Protein AF-A0A8J5RI12-F1 (afdb_monomer)

Secondary structure (DSSP, 8-state):
-PPP-PPTT------HHHIIIIIIHHHHTT---GGGGGTEEE--TTSS-HHHHHHHTGGG-BTTB-EEE-PPPEESS--STT-EE--B-TTS-EEEE-S--EE-TTS-TT-EE--EEEE-TTTT--PPP---

Foldseek 3Di:
DDDPDDPPPDFPDDDLQCCVPVPVVCVVVVHDCPPVCLQEEEDAPQADDPVVVCVVVVNNDIVNDHHYDHDFAWDPDDDDDPTDTAAHHPHFWGWDFPDDWDADPPPDPPHTDTDTDTDGRPVPDDDPDDDD

Radius of gyration: 17.72 Å; Cα contacts (8 Å, |Δi|>4): 146; chains: 1; bounding box: 33×51×50 Å

Sequence (132 aa):
MEPPEVLPGYRFMPTPEELVHCYLNRWITGQPLGELEKVFRHADVYASKPDKLTEEHRRFGHAGTWYFFSVAKWKGTCKGAAGRFNRRVKDGGTWNNSQRRRPIDGCGDGCSRLGFEYRDANNGKTVPGDHP

Organism: Zizania palu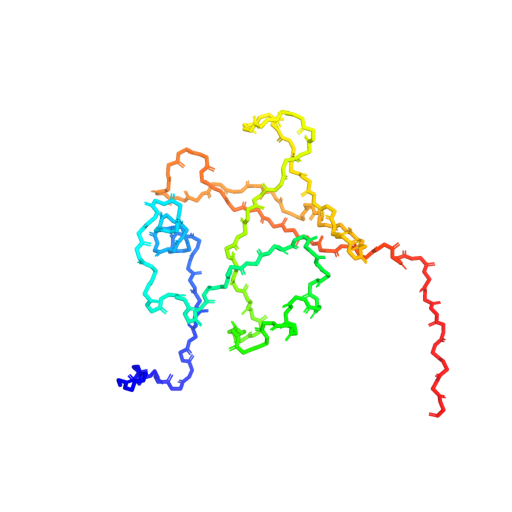stris (NCBI:txid103762)

Mean predicted aligned error: 8.15 Å

InterPro domains:
  IPR003441 NAC domain [PF02365] (8-111)
  IPR003441 NAC domain [PS51005] (6-132)

Structure (mmCIF, N/CA/C/O backbone):
data_AF-A0A8J5RI12-F1
#
_entry.id   AF-A0A8J5RI12-F1
#
loop_
_atom_site.group_PDB
_atom_site.id
_atom_site.type_symbol
_atom_site.label_atom_id
_atom_site.label_alt_id
_atom_site.label_comp_id
_atom_site.label_asym_id
_atom_site.label_entity_id
_atom_site.label_seq_id
_atom_site.pdbx_PDB_ins_code
_atom_site.Cartn_x
_atom_site.Cartn_y
_atom_site.Cartn_z
_atom_site.occupancy
_atom_site.B_iso_or_equiv
_atom_site.auth_seq_id
_atom_site.auth_comp_id
_atom_site.auth_asym_id
_atom_site.auth_atom_id
_atom_site.pdbx_PDB_model_num
ATOM 1 N N . MET A 1 1 ? -0.736 -10.056 27.450 1.00 40.75 1 MET A N 1
ATOM 2 C CA . MET A 1 1 ? -2.061 -9.736 26.889 1.00 40.75 1 MET A CA 1
ATOM 3 C C . MET A 1 1 ? -2.291 -10.751 25.785 1.00 40.75 1 MET A C 1
ATOM 5 O O . MET A 1 1 ? -1.523 -10.746 24.828 1.00 40.75 1 MET A O 1
ATOM 9 N N . GLU A 1 2 ? -3.193 -11.709 25.996 1.00 38.31 2 GLU A N 1
ATOM 10 C CA . GLU A 1 2 ? -3.539 -12.690 24.960 1.00 38.31 2 GLU A CA 1
ATOM 11 C C . GLU A 1 2 ? -4.170 -11.975 23.756 1.00 38.31 2 GLU A C 1
ATOM 13 O O . GLU A 1 2 ? -4.816 -10.938 23.941 1.00 38.31 2 GLU A O 1
ATOM 18 N N . PRO A 1 3 ? -3.953 -12.463 22.520 1.00 55.25 3 PRO A N 1
ATOM 19 C CA . PRO A 1 3 ? -4.678 -11.942 21.372 1.00 55.25 3 PRO A CA 1
ATOM 20 C C . PRO A 1 3 ? -6.183 -12.130 21.614 1.00 55.25 3 PRO A C 1
ATOM 22 O O . PRO A 1 3 ? -6.562 -13.153 22.182 1.00 55.25 3 PRO A O 1
ATOM 25 N N . PRO A 1 4 ? -7.044 -11.186 21.193 1.00 59.31 4 PRO A N 1
ATOM 26 C CA . PRO A 1 4 ? -8.486 -11.372 21.299 1.00 59.31 4 PRO A CA 1
ATOM 27 C C . PRO A 1 4 ? -8.881 -12.702 20.646 1.00 59.31 4 PRO A C 1
ATOM 29 O O . PRO A 1 4 ? -8.453 -12.987 19.525 1.00 59.31 4 PRO A O 1
ATOM 32 N N . GLU A 1 5 ? -9.656 -13.520 21.360 1.00 59.94 5 GLU A N 1
ATOM 33 C CA . GLU A 1 5 ? -10.139 -14.809 20.867 1.00 59.94 5 GLU A CA 1
ATOM 34 C C . GLU A 1 5 ? -11.047 -14.583 19.654 1.00 59.94 5 GLU A C 1
ATOM 36 O O . GLU A 1 5 ? -12.216 -14.215 19.770 1.00 59.94 5 GLU A O 1
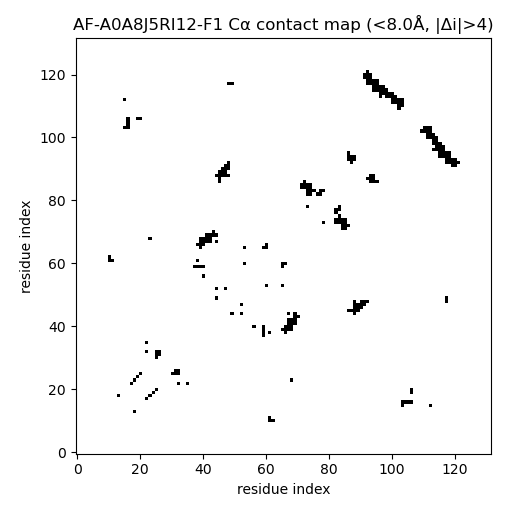ATOM 41 N N . VAL A 1 6 ? -10.492 -14.759 18.457 1.00 72.12 6 VAL A N 1
ATOM 42 C CA . VAL A 1 6 ? -11.254 -14.698 17.210 1.00 72.12 6 VAL A CA 1
ATOM 43 C C . VAL A 1 6 ? -11.791 -16.091 16.911 1.00 72.12 6 VAL A C 1
ATOM 45 O O . VAL A 1 6 ? -11.025 -17.055 16.855 1.00 72.12 6 VAL A O 1
ATOM 48 N N . LEU A 1 7 ? -13.104 -16.206 16.701 1.00 81.25 7 LEU A N 1
ATOM 49 C CA . LEU A 1 7 ? -13.727 -17.486 16.371 1.00 81.25 7 LEU A CA 1
ATOM 50 C C . LEU A 1 7 ? -13.154 -18.058 15.058 1.00 81.25 7 LEU A C 1
ATOM 52 O O . LEU A 1 7 ? -12.881 -17.295 14.120 1.00 81.25 7 LEU A O 1
ATOM 56 N N . PRO A 1 8 ? -13.021 -19.394 14.940 1.00 80.81 8 PRO A N 1
ATOM 57 C CA . PRO A 1 8 ? -12.622 -20.032 13.692 1.00 80.81 8 PRO A CA 1
ATOM 58 C C . PRO A 1 8 ? -13.463 -19.542 12.504 1.00 80.81 8 PRO A C 1
ATOM 60 O O . PRO A 1 8 ? -14.690 -19.551 12.548 1.00 80.81 8 PRO A O 1
ATOM 63 N N . GLY A 1 9 ? -1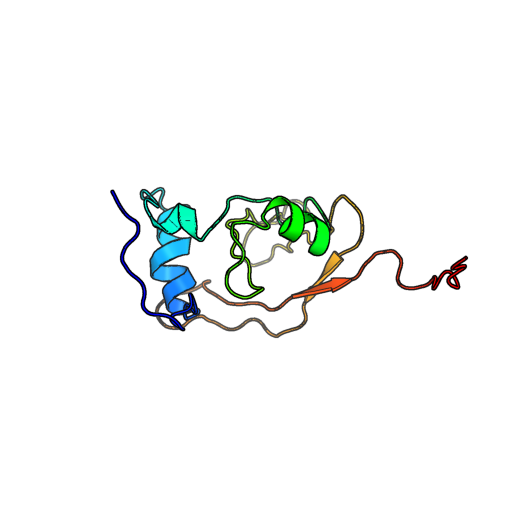2.796 -19.108 11.432 1.00 80.25 9 GLY A N 1
ATOM 64 C CA . GLY A 1 9 ? -13.443 -18.619 10.209 1.00 80.25 9 GLY A CA 1
ATOM 65 C C . GLY A 1 9 ? -13.551 -17.097 10.086 1.00 80.25 9 GLY A C 1
ATOM 66 O O . GLY A 1 9 ? -13.740 -16.613 8.968 1.00 80.25 9 GLY A O 1
ATOM 67 N N . TYR A 1 10 ? -13.348 -16.334 11.166 1.00 80.19 10 TYR A N 1
ATOM 68 C CA . TYR A 1 10 ? -13.201 -14.880 11.064 1.00 80.19 10 TYR A CA 1
ATOM 69 C C . TYR A 1 10 ? -11.939 -14.524 10.276 1.00 80.19 10 TYR A C 1
ATOM 71 O O . TYR A 1 10 ? -10.861 -15.082 10.495 1.00 80.19 10 TYR A O 1
ATOM 79 N N . ARG A 1 11 ? -12.073 -13.588 9.334 1.00 83.56 11 ARG A N 1
ATOM 80 C CA . ARG A 1 11 ? -10.974 -13.127 8.481 1.00 83.56 11 ARG A CA 1
ATOM 81 C C . ARG A 1 11 ? -10.941 -11.615 8.428 1.00 83.56 11 ARG A C 1
ATOM 83 O O . ARG A 1 11 ? -11.975 -10.954 8.442 1.00 83.56 11 ARG A O 1
ATOM 90 N N . PHE A 1 12 ? -9.733 -11.087 8.297 1.00 87.12 12 PHE A N 1
ATOM 91 C CA . PHE A 1 12 ? -9.534 -9.680 8.014 1.00 87.12 12 PHE A CA 1
ATOM 92 C C . PHE A 1 12 ? -9.925 -9.382 6.558 1.00 87.12 12 PHE A C 1
ATOM 94 O O . PHE A 1 12 ? -9.187 -9.714 5.628 1.00 87.12 12 PHE A O 1
ATOM 101 N N . MET A 1 13 ? -11.111 -8.803 6.369 1.00 89.81 13 MET A N 1
ATOM 102 C CA . MET A 1 13 ? -11.682 -8.447 5.065 1.00 89.81 13 MET A CA 1
ATOM 103 C C . MET A 1 13 ? -12.228 -7.012 5.095 1.00 89.81 13 MET A C 1
ATOM 105 O O . MET A 1 13 ? -13.442 -6.822 5.053 1.00 89.81 13 MET A O 1
ATOM 109 N N . PRO A 1 14 ? -11.351 -6.001 5.214 1.00 91.69 14 PRO A N 1
ATOM 110 C CA . PRO A 1 14 ? -11.778 -4.615 5.308 1.00 91.69 14 PRO A CA 1
ATOM 111 C C . PRO A 1 14 ? -12.388 -4.132 3.988 1.00 91.69 14 PRO A C 1
ATOM 113 O O . PRO A 1 14 ? -11.931 -4.466 2.888 1.00 91.69 14 PRO A O 1
ATOM 116 N N . THR A 1 15 ? -13.387 -3.275 4.107 1.00 93.19 15 THR A N 1
ATOM 117 C CA . THR A 1 15 ? -13.917 -2.460 3.014 1.00 93.19 15 THR A CA 1
ATOM 118 C C . THR A 1 15 ? -12.900 -1.387 2.588 1.00 93.19 15 THR A C 1
ATOM 120 O O . THR A 1 15 ? -12.009 -1.025 3.366 1.00 93.19 15 THR A O 1
ATOM 123 N N . PRO A 1 16 ? -12.979 -0.855 1.352 1.00 93.44 16 PRO A N 1
ATOM 124 C CA . PRO A 1 16 ? -12.149 0.278 0.933 1.00 93.44 16 PRO A CA 1
ATOM 125 C C . PRO A 1 16 ? -12.227 1.479 1.884 1.00 93.44 16 PRO A C 1
ATOM 127 O O . PRO A 1 16 ? -11.218 2.137 2.126 1.00 93.44 16 PRO A O 1
ATOM 130 N N . GLU A 1 17 ? -13.405 1.739 2.438 1.00 93.50 17 GLU A N 1
ATOM 131 C CA . GLU A 1 17 ? -13.678 2.828 3.367 1.00 93.50 17 GLU A CA 1
ATOM 132 C C . GLU A 1 17 ? -12.971 2.575 4.704 1.00 93.50 17 GLU A C 1
ATOM 134 O O . GLU A 1 17 ? -12.265 3.452 5.203 1.00 93.50 17 GLU A O 1
ATOM 139 N N . GLU A 1 18 ? -13.065 1.357 5.250 1.00 92.31 18 GLU A N 1
ATOM 140 C CA . GLU A 1 18 ? -12.326 0.970 6.457 1.00 92.31 18 GLU A CA 1
ATOM 141 C C . GLU A 1 18 ? -10.817 1.084 6.242 1.00 92.31 18 GLU A C 1
ATOM 143 O O . GLU A 1 18 ? -10.140 1.681 7.078 1.00 92.31 18 GLU A O 1
ATOM 148 N N . LEU A 1 19 ? -10.291 0.592 5.109 1.00 92.81 19 LEU A N 1
ATOM 149 C CA . LEU A 1 19 ? -8.872 0.717 4.742 1.00 92.81 19 LEU A CA 1
ATOM 150 C C . LEU A 1 19 ? -8.383 2.168 4.816 1.00 92.81 19 LEU A C 1
ATOM 152 O O . LEU A 1 19 ? -7.257 2.422 5.247 1.00 92.81 19 LEU A O 1
ATOM 156 N N . VAL A 1 20 ? -9.216 3.128 4.421 1.00 92.31 20 VAL A N 1
ATOM 157 C CA . VAL A 1 20 ? -8.843 4.539 4.473 1.00 92.31 20 VAL A CA 1
ATOM 158 C C . VAL A 1 20 ? -9.038 5.114 5.870 1.00 92.31 20 VAL A C 1
ATOM 160 O O . VAL A 1 20 ? -8.080 5.598 6.473 1.00 92.31 20 VAL A O 1
ATOM 163 N N . HIS A 1 21 ? -10.256 5.060 6.401 1.00 88.56 21 HIS A N 1
ATOM 164 C CA . HIS A 1 21 ? -10.623 5.755 7.632 1.00 88.56 21 HIS A CA 1
ATOM 165 C C . HIS A 1 21 ? -9.950 5.166 8.871 1.00 88.56 21 HIS A C 1
ATOM 167 O O . HIS A 1 21 ? -9.478 5.909 9.733 1.00 88.56 21 HIS A O 1
ATOM 173 N N . CYS A 1 22 ? -9.879 3.838 8.958 1.00 87.81 22 CYS A N 1
ATOM 174 C CA . CYS A 1 22 ? -9.361 3.152 10.135 1.00 87.81 22 CYS A CA 1
ATOM 175 C C . CYS A 1 22 ? -7.843 2.953 10.080 1.00 87.81 22 CYS A C 1
ATOM 177 O O . CYS A 1 22 ? -7.226 2.868 11.140 1.00 87.81 22 CYS A O 1
ATOM 179 N N . TYR A 1 23 ? -7.238 2.910 8.886 1.00 91.06 23 TYR A N 1
ATOM 180 C CA . TYR A 1 23 ? -5.822 2.554 8.723 1.00 91.06 23 TYR A CA 1
ATOM 181 C C . TYR A 1 23 ? -5.005 3.668 8.063 1.00 91.06 23 TYR A C 1
ATOM 183 O O . TYR A 1 23 ? -4.139 4.257 8.712 1.00 91.06 23 TYR A O 1
ATOM 191 N N . LEU A 1 24 ? -5.270 3.990 6.793 1.00 91.81 24 LEU A N 1
ATOM 192 C CA . LEU A 1 24 ? -4.447 4.940 6.036 1.00 91.81 24 LEU A CA 1
ATOM 193 C C . LEU A 1 24 ? -4.446 6.342 6.652 1.00 91.81 24 LEU A C 1
ATOM 195 O O . LEU A 1 24 ? -3.377 6.926 6.814 1.00 91.81 24 LEU A O 1
ATOM 199 N N . ASN A 1 25 ? -5.613 6.861 7.038 1.00 91.00 25 ASN A N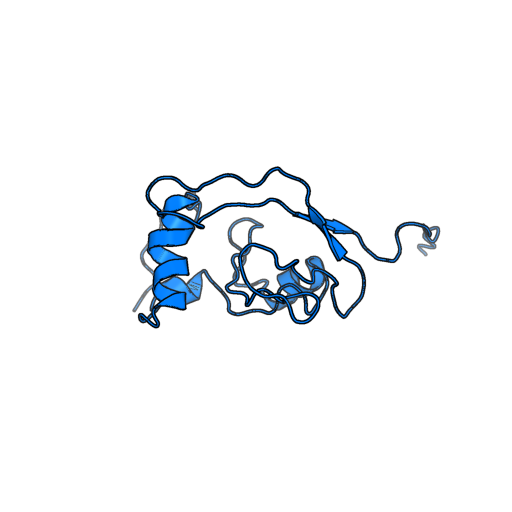 1
ATOM 200 C CA . ASN A 1 25 ? -5.741 8.187 7.638 1.00 91.00 25 ASN A CA 1
ATOM 201 C C . ASN A 1 25 ? -4.958 8.289 8.944 1.00 91.00 25 ASN A C 1
ATOM 203 O O . ASN A 1 25 ? -4.264 9.280 9.161 1.00 91.00 25 ASN A O 1
ATOM 207 N N . ARG A 1 26 ? -5.004 7.252 9.787 1.00 90.25 26 ARG A N 1
ATOM 208 C CA . ARG A 1 26 ? -4.218 7.210 11.026 1.00 90.25 26 ARG A CA 1
ATOM 209 C C . ARG A 1 26 ? -2.723 7.288 10.736 1.00 90.25 26 ARG A C 1
ATOM 211 O O . ARG A 1 26 ? -2.033 8.103 11.337 1.00 90.25 26 ARG A O 1
ATOM 218 N N . TRP A 1 27 ? -2.248 6.515 9.757 1.00 91.19 27 TRP A N 1
ATOM 219 C CA . TRP A 1 27 ? -0.843 6.543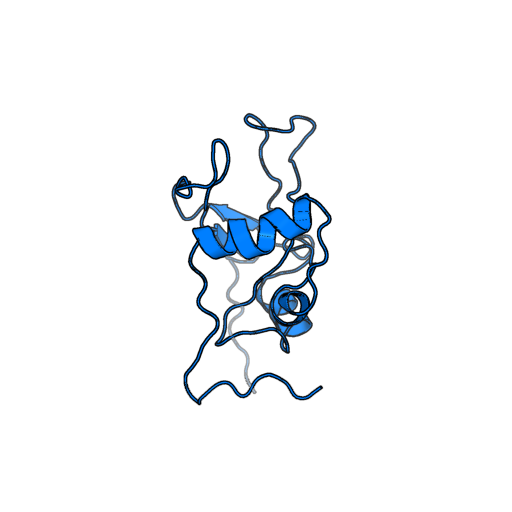 9.355 1.00 91.19 27 TRP A CA 1
ATOM 220 C C . TRP A 1 27 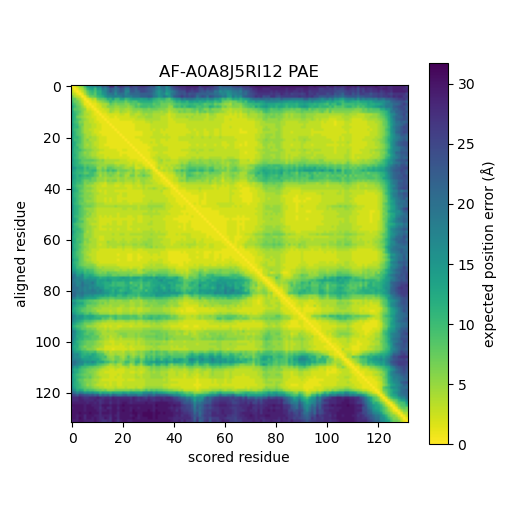? -0.401 7.924 8.845 1.00 91.19 27 TRP A C 1
ATOM 222 O O . TRP A 1 27 ? 0.577 8.474 9.348 1.00 91.19 27 TRP A O 1
ATOM 232 N N . ILE A 1 28 ? -1.123 8.523 7.891 1.00 91.12 28 ILE A N 1
ATOM 233 C CA . ILE A 1 28 ? -0.708 9.802 7.278 1.00 91.12 28 ILE A CA 1
ATOM 234 C C . ILE A 1 28 ? -0.848 11.004 8.221 1.00 91.12 28 ILE A C 1
ATOM 236 O O . ILE A 1 28 ? -0.172 12.011 8.026 1.00 91.12 28 ILE A O 1
ATOM 240 N N . THR A 1 29 ? -1.709 10.907 9.236 1.00 91.50 29 THR A N 1
ATOM 241 C CA . THR A 1 29 ? -1.874 11.934 10.281 1.00 91.50 29 THR A CA 1
ATOM 242 C C . THR A 1 29 ? -0.953 11.720 11.486 1.00 91.50 29 THR A C 1
ATOM 244 O O . THR A 1 29 ? -0.974 12.526 12.413 1.00 91.50 29 THR A O 1
ATOM 247 N N . GLY A 1 30 ? -0.135 10.660 11.489 1.00 88.88 30 GLY A N 1
ATOM 248 C CA . GLY A 1 30 ? 0.788 10.353 12.583 1.00 88.88 30 GLY A CA 1
ATOM 249 C C . GLY A 1 30 ? 0.107 9.842 13.855 1.00 88.88 30 GLY A C 1
ATOM 250 O O . GLY A 1 30 ? 0.709 9.878 14.927 1.00 88.88 30 GLY A O 1
ATOM 251 N N . GLN A 1 31 ? -1.138 9.371 13.766 1.00 88.12 31 GLN A N 1
ATOM 252 C CA . GLN A 1 31 ? -1.801 8.732 14.897 1.00 88.12 31 GLN A CA 1
ATOM 253 C C . GLN A 1 31 ? -1.170 7.361 15.194 1.00 88.12 31 GLN A C 1
ATOM 255 O O . GLN A 1 31 ? -0.808 6.637 14.261 1.00 88.12 31 GLN A O 1
ATOM 260 N N . PRO A 1 32 ? -1.074 6.956 16.475 1.00 83.12 32 PRO A N 1
ATOM 261 C CA . PRO A 1 32 ? -0.582 5.632 16.839 1.00 83.12 32 PRO A CA 1
ATOM 262 C C . PRO A 1 32 ? -1.411 4.521 16.184 1.00 83.12 32 PRO A C 1
ATOM 264 O O . PRO A 1 32 ? -2.637 4.483 16.313 1.00 83.12 32 PRO A O 1
ATOM 267 N N . LEU A 1 33 ? -0.734 3.598 15.500 1.00 80.62 33 LEU A N 1
ATOM 268 C CA . LEU A 1 33 ? -1.380 2.464 14.836 1.00 80.62 33 LEU A CA 1
ATOM 269 C C . LEU A 1 33 ? -1.733 1.341 15.824 1.00 80.62 33 LEU A C 1
ATOM 271 O O . LEU A 1 33 ? -2.722 0.644 15.616 1.00 80.62 33 LEU A O 1
ATOM 275 N N . GLY A 1 34 ? -0.992 1.195 16.927 1.00 81.69 34 GLY A N 1
ATOM 276 C CA . GLY A 1 34 ? -1.284 0.219 17.982 1.00 81.69 34 GLY A CA 1
ATOM 277 C C . GLY A 1 34 ? -1.438 -1.203 17.434 1.00 81.69 34 GLY A C 1
ATOM 278 O O . GLY A 1 34 ? -0.605 -1.688 16.674 1.00 81.69 34 GLY A O 1
ATOM 279 N N . GLU A 1 35 ? -2.547 -1.859 17.769 1.00 77.25 35 GLU A N 1
ATOM 280 C CA . GLU A 1 35 ? -2.879 -3.216 17.311 1.00 77.25 35 GLU A CA 1
ATOM 281 C C . GLU A 1 35 ? -2.942 -3.368 15.775 1.00 77.25 35 GLU A C 1
ATOM 283 O O . GLU A 1 35 ? -2.814 -4.480 15.262 1.00 77.25 35 GLU A O 1
ATOM 288 N N . LEU A 1 36 ? -3.086 -2.271 15.019 1.00 75.62 36 LEU A N 1
ATOM 289 C CA . LEU A 1 36 ? -3.158 -2.295 13.553 1.00 75.62 36 LEU A CA 1
ATOM 290 C C . LEU A 1 36 ? -1.818 -2.693 12.901 1.00 75.62 36 LEU A C 1
ATOM 292 O O . LEU A 1 36 ? -1.812 -3.190 11.773 1.00 75.62 36 LEU A O 1
ATOM 296 N N . GLU A 1 37 ? -0.693 -2.556 13.613 1.00 79.94 37 GLU A N 1
ATOM 297 C CA . GLU A 1 37 ? 0.635 -3.008 13.155 1.00 79.94 37 GLU A CA 1
ATOM 298 C C . GLU A 1 37 ? 0.745 -4.538 13.042 1.00 79.94 37 GLU A C 1
ATOM 300 O O . GLU A 1 37 ? 1.658 -5.059 12.394 1.00 79.94 37 GLU A O 1
ATOM 305 N N . LYS A 1 38 ? -0.204 -5.278 13.636 1.00 80.88 38 LYS A N 1
ATOM 306 C CA . LYS A 1 38 ? -0.315 -6.734 13.469 1.00 80.88 38 LYS A CA 1
ATOM 307 C C . LYS A 1 38 ? -0.797 -7.126 12.071 1.00 80.8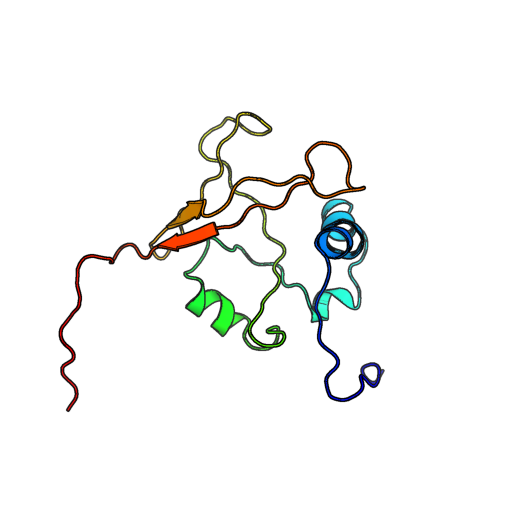8 38 LYS A C 1
ATOM 309 O O . LYS A 1 38 ? -0.602 -8.269 11.673 1.00 80.88 38 LYS A O 1
ATOM 314 N N . VAL A 1 39 ? -1.413 -6.189 11.347 1.00 84.69 39 VAL A N 1
ATOM 315 C CA . VAL A 1 39 ? -2.062 -6.427 10.052 1.00 84.69 39 VAL A CA 1
ATOM 316 C C . VAL A 1 39 ? -1.360 -5.679 8.920 1.00 84.69 39 VAL A C 1
ATOM 318 O O . VAL A 1 39 ? -1.146 -6.235 7.845 1.00 84.69 39 VAL A O 1
ATOM 321 N N . PHE A 1 40 ? -0.970 -4.423 9.154 1.00 90.88 40 PHE A N 1
ATOM 322 C CA . PHE A 1 40 ? -0.310 -3.589 8.150 1.00 90.88 40 PHE A CA 1
ATOM 323 C C . PHE A 1 40 ? 1.189 -3.508 8.393 1.00 90.88 40 PHE A C 1
ATOM 325 O O . PHE A 1 40 ? 1.643 -3.228 9.501 1.00 90.88 40 PHE A O 1
ATOM 332 N N . ARG A 1 41 ? 1.971 -3.683 7.324 1.00 90.81 41 ARG A N 1
ATOM 333 C CA . ARG A 1 41 ? 3.432 -3.546 7.365 1.00 90.81 41 ARG A CA 1
ATOM 334 C C . ARG A 1 41 ? 3.907 -2.334 6.584 1.00 90.81 41 ARG A C 1
ATOM 336 O O . ARG A 1 41 ? 3.403 -2.037 5.506 1.00 90.81 41 ARG A O 1
ATOM 343 N N . HIS A 1 42 ? 4.910 -1.644 7.113 1.00 92.75 42 HIS A N 1
ATOM 344 C CA . HIS A 1 42 ? 5.605 -0.596 6.370 1.00 92.75 42 HIS A CA 1
ATOM 345 C C . HIS A 1 42 ? 6.568 -1.260 5.392 1.00 92.75 42 HIS A C 1
ATOM 347 O O . HIS A 1 42 ? 7.494 -1.946 5.819 1.00 92.75 42 HIS A O 1
ATOM 353 N N . ALA A 1 43 ? 6.348 -1.070 4.093 1.00 94.44 43 ALA A N 1
ATOM 354 C CA . ALA A 1 43 ? 7.211 -1.639 3.066 1.00 94.44 43 ALA A CA 1
ATOM 355 C C . ALA A 1 43 ? 7.211 -0.787 1.793 1.00 94.44 43 ALA A C 1
ATOM 357 O O . ALA A 1 43 ? 6.208 -0.187 1.406 1.00 94.44 43 ALA A O 1
ATOM 358 N N . ASP A 1 44 ? 8.343 -0.759 1.094 1.00 94.38 44 ASP A N 1
ATOM 359 C CA . ASP A 1 44 ? 8.436 -0.211 -0.260 1.00 94.38 44 ASP A CA 1
ATOM 360 C C . ASP A 1 44 ? 7.954 -1.272 -1.256 1.00 94.38 44 ASP A C 1
ATOM 362 O O . ASP A 1 44 ? 8.711 -2.161 -1.641 1.00 94.38 44 ASP A O 1
ATOM 366 N N . VAL A 1 45 ? 6.700 -1.169 -1.707 1.00 94.62 45 VAL A N 1
ATOM 367 C CA . VAL A 1 45 ? 6.089 -2.136 -2.645 1.00 94.62 45 VAL A CA 1
ATOM 368 C C . VAL A 1 45 ? 6.723 -2.111 -4.045 1.00 94.62 45 VAL A C 1
ATOM 370 O O . VAL A 1 45 ? 6.361 -2.896 -4.921 1.00 94.62 45 VAL A O 1
ATOM 373 N N . TYR A 1 46 ? 7.676 -1.201 -4.272 1.00 93.50 46 TYR A N 1
ATOM 374 C CA . TYR A 1 46 ? 8.481 -1.108 -5.487 1.00 93.50 46 TYR A CA 1
ATOM 375 C C . TYR A 1 46 ? 9.924 -1.604 -5.281 1.00 93.50 46 TYR A C 1
ATOM 377 O O . TYR A 1 46 ? 10.739 -1.506 -6.200 1.00 93.50 46 TYR A O 1
ATOM 385 N N . ALA A 1 47 ? 10.288 -2.081 -4.087 1.00 93.25 47 ALA A N 1
ATOM 386 C CA . ALA A 1 47 ? 11.645 -2.546 -3.806 1.00 93.25 47 ALA A CA 1
ATOM 387 C C . ALA A 1 47 ? 11.934 -3.918 -4.425 1.00 93.25 47 ALA A C 1
ATOM 389 O O . ALA A 1 47 ? 13.021 -4.113 -4.955 1.00 93.25 47 ALA A O 1
ATOM 390 N N . SER A 1 48 ? 10.969 -4.833 -4.402 1.00 94.19 48 SER A N 1
ATOM 391 C CA . SER A 1 48 ? 11.120 -6.209 -4.881 1.00 94.19 48 SER A CA 1
ATOM 392 C C . SER A 1 48 ? 9.850 -6.694 -5.582 1.00 94.19 48 SER A C 1
ATOM 394 O O . SER A 1 48 ? 8.807 -6.034 -5.548 1.00 94.19 48 SER A O 1
ATOM 396 N N . LYS A 1 49 ? 9.949 -7.828 -6.284 1.00 94.62 49 LYS A N 1
ATOM 397 C CA . LYS A 1 49 ? 8.793 -8.467 -6.928 1.00 94.62 49 LYS A CA 1
ATOM 398 C C . LYS A 1 49 ? 7.769 -8.949 -5.881 1.00 94.62 49 LYS A C 1
ATOM 400 O O . LYS A 1 49 ? 8.184 -9.263 -4.762 1.00 94.62 49 LYS A O 1
ATOM 405 N N . PRO A 1 50 ? 6.473 -9.069 -6.236 1.00 94.81 50 PRO A N 1
ATOM 406 C CA . PRO A 1 50 ? 5.407 -9.399 -5.286 1.00 94.81 50 PRO A CA 1
ATOM 407 C C . PRO A 1 50 ? 5.703 -10.653 -4.460 1.00 94.81 50 PRO A C 1
ATOM 409 O O . PRO A 1 50 ? 5.666 -10.570 -3.241 1.00 94.81 50 PRO A O 1
ATOM 412 N N . ASP A 1 51 ? 6.110 -11.756 -5.100 1.00 94.44 51 ASP A N 1
ATOM 413 C CA . ASP A 1 51 ? 6.368 -13.030 -4.409 1.00 94.44 51 ASP A CA 1
ATOM 414 C C . ASP A 1 51 ? 7.461 -12.909 -3.340 1.00 94.44 51 ASP A C 1
ATOM 416 O O . ASP A 1 51 ? 7.344 -13.445 -2.241 1.00 94.44 51 ASP A O 1
ATOM 420 N N . LYS A 1 52 ? 8.532 -12.168 -3.656 1.00 95.69 52 LYS A N 1
ATOM 421 C CA . LYS A 1 52 ? 9.649 -11.942 -2.731 1.00 95.69 52 LYS A CA 1
ATOM 422 C C . LYS A 1 52 ? 9.203 -11.062 -1.564 1.00 95.69 52 LYS A C 1
ATOM 424 O O . LYS A 1 52 ? 9.542 -11.357 -0.424 1.00 95.69 52 LYS A O 1
ATOM 429 N N . LEU A 1 53 ? 8.420 -10.018 -1.845 1.00 95.50 53 LEU A N 1
ATOM 430 C CA . LEU A 1 53 ? 7.864 -9.132 -0.824 1.00 95.50 53 LEU A CA 1
ATOM 431 C C . LEU A 1 53 ? 6.918 -9.881 0.128 1.00 95.50 53 LEU A C 1
ATOM 433 O O . LEU A 1 53 ? 6.990 -9.685 1.342 1.00 95.50 53 LEU A O 1
ATOM 437 N N . THR A 1 54 ? 6.044 -10.738 -0.408 1.00 96.00 54 THR A N 1
ATOM 438 C CA . THR A 1 54 ? 5.113 -11.541 0.395 1.00 96.00 54 THR A CA 1
ATOM 439 C C . THR A 1 54 ? 5.824 -12.628 1.188 1.00 96.00 54 THR A C 1
ATOM 441 O O . THR A 1 54 ? 5.416 -12.887 2.315 1.00 96.00 54 THR A O 1
ATOM 444 N N . GLU A 1 55 ? 6.901 -13.220 0.661 1.00 95.75 55 GLU A N 1
ATOM 445 C CA . GLU A 1 55 ? 7.712 -14.192 1.405 1.00 95.75 55 GLU A CA 1
ATOM 446 C C . GLU A 1 55 ? 8.453 -13.524 2.574 1.00 95.75 55 GLU A C 1
ATOM 448 O O . GLU A 1 55 ? 8.404 -14.009 3.703 1.00 95.75 55 GLU A O 1
ATOM 453 N N . GLU A 1 56 ? 9.047 -12.347 2.350 1.00 95.50 56 GLU A N 1
ATOM 454 C CA . GLU A 1 56 ? 9.682 -11.547 3.409 1.00 95.50 56 GLU A CA 1
ATOM 455 C C . GLU A 1 56 ? 8.693 -11.190 4.535 1.00 95.50 56 GLU A C 1
ATOM 457 O O . GLU A 1 56 ? 9.049 -11.159 5.714 1.00 95.50 56 GLU A O 1
ATOM 462 N N . HIS A 1 57 ? 7.419 -10.990 4.186 1.00 94.12 57 HIS A N 1
ATOM 463 C CA . HIS A 1 57 ? 6.343 -10.637 5.114 1.00 94.12 57 HIS A CA 1
ATOM 464 C C . HIS A 1 57 ? 5.356 -11.787 5.351 1.00 94.12 57 HIS A C 1
ATOM 466 O O . HIS A 1 57 ? 4.199 -11.548 5.707 1.00 94.12 57 HIS A O 1
ATOM 472 N N . ARG A 1 58 ? 5.786 -13.045 5.187 1.00 93.44 58 ARG A N 1
ATOM 473 C CA . ARG A 1 58 ? 4.896 -14.219 5.187 1.00 93.44 58 ARG A CA 1
ATOM 474 C C . ARG A 1 58 ? 4.007 -14.322 6.429 1.00 93.44 58 ARG A C 1
ATOM 476 O O . ARG A 1 58 ? 2.845 -14.698 6.323 1.00 93.44 58 ARG A O 1
ATOM 483 N N . ARG A 1 59 ? 4.527 -13.938 7.601 1.00 89.94 59 ARG A N 1
ATOM 484 C CA . ARG A 1 59 ? 3.804 -13.977 8.889 1.00 89.94 59 ARG A CA 1
ATOM 485 C C . ARG A 1 59 ? 2.642 -12.980 8.995 1.00 89.94 59 ARG A C 1
ATOM 487 O O . ARG A 1 59 ? 1.808 -13.147 9.873 1.00 89.94 59 ARG A O 1
ATOM 494 N N . PHE A 1 60 ? 2.590 -11.975 8.122 1.00 89.94 60 PHE A N 1
ATOM 495 C CA . PHE A 1 60 ? 1.553 -10.934 8.095 1.00 89.94 60 PHE A CA 1
ATOM 496 C C . PHE A 1 60 ? 0.524 -11.156 6.976 1.00 89.94 60 PHE A C 1
ATOM 498 O O . PHE A 1 60 ? -0.282 -10.279 6.679 1.00 89.94 60 PHE A O 1
ATOM 505 N N . GLY A 1 61 ? 0.569 -12.316 6.315 1.00 90.12 61 GLY A N 1
ATOM 506 C CA . GLY A 1 61 ? -0.426 -12.694 5.321 1.00 90.12 61 GLY A CA 1
ATOM 507 C C . GLY A 1 61 ? -1.743 -13.089 5.984 1.00 90.12 61 GLY A C 1
ATOM 508 O O . GLY A 1 61 ? -1.784 -13.970 6.841 1.00 90.12 61 GLY A O 1
ATOM 509 N N . HIS A 1 62 ? -2.841 -12.492 5.537 1.00 87.88 62 HIS A N 1
ATOM 510 C CA . HIS A 1 62 ? -4.197 -12.810 5.965 1.00 87.88 62 HIS A CA 1
ATOM 511 C C . HIS A 1 62 ? -4.922 -13.540 4.839 1.00 87.88 62 HIS A C 1
ATOM 513 O O . HIS A 1 62 ? -5.346 -12.924 3.864 1.00 87.88 62 HIS A O 1
ATOM 519 N N . ALA A 1 63 ? -5.035 -14.867 4.958 1.00 87.25 63 ALA A N 1
ATOM 520 C CA . ALA A 1 63 ? -5.691 -15.722 3.962 1.00 87.25 63 ALA A CA 1
ATOM 521 C C . ALA A 1 63 ? -5.194 -15.474 2.517 1.00 87.25 63 ALA A C 1
ATOM 523 O O . ALA A 1 63 ? -5.985 -15.378 1.584 1.00 87.25 63 ALA A O 1
ATOM 524 N N . GLY A 1 64 ? -3.874 -15.333 2.342 1.00 89.00 64 GLY A N 1
ATOM 525 C CA . GLY A 1 64 ? -3.256 -15.071 1.035 1.00 89.00 64 GLY A CA 1
ATOM 526 C C . GLY A 1 64 ? -3.309 -13.609 0.577 1.00 89.00 64 GLY A C 1
ATOM 527 O O . GLY A 1 64 ? -3.003 -13.328 -0.577 1.00 89.00 64 GLY A O 1
ATOM 528 N N . THR A 1 65 ? -3.680 -12.674 1.456 1.00 92.69 65 THR A N 1
ATOM 529 C CA . THR A 1 65 ? -3.658 -11.228 1.185 1.00 92.69 65 THR A CA 1
ATOM 530 C C . THR A 1 65 ? -2.708 -10.516 2.143 1.00 92.69 65 THR A C 1
ATOM 532 O O . THR A 1 65 ? -2.702 -10.800 3.338 1.00 92.69 65 THR A O 1
ATOM 535 N N . TRP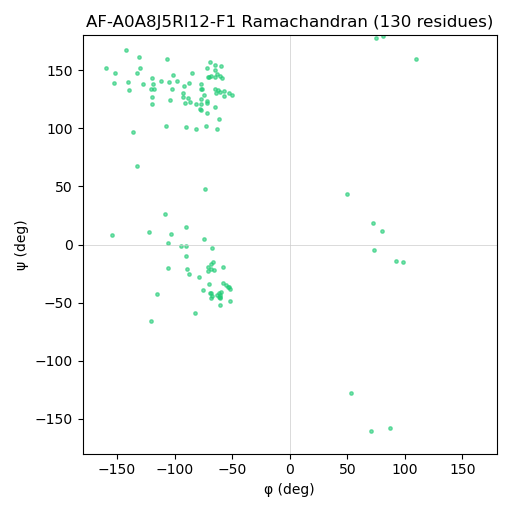 A 1 66 ? -1.931 -9.561 1.635 1.00 94.81 66 TRP A N 1
ATOM 536 C CA . TRP A 1 66 ? -1.026 -8.730 2.429 1.00 94.81 66 TRP A CA 1
ATOM 537 C C . TRP A 1 66 ? -1.402 -7.261 2.297 1.00 94.81 66 TRP A C 1
ATOM 539 O O . TRP A 1 66 ? -1.768 -6.800 1.214 1.00 94.81 66 TRP A O 1
ATOM 549 N N . TYR A 1 67 ? -1.259 -6.522 3.393 1.00 94.69 67 TYR A N 1
ATOM 550 C CA . TYR A 1 67 ? -1.567 -5.101 3.453 1.00 94.69 67 TYR A CA 1
ATOM 551 C C . TYR A 1 67 ? -0.314 -4.312 3.827 1.00 94.69 67 TYR A C 1
ATOM 553 O O . TYR A 1 67 ? 0.346 -4.591 4.831 1.00 94.69 67 TYR A O 1
ATOM 561 N N . PHE A 1 68 ? 0.016 -3.312 3.010 1.00 95.50 68 PHE A N 1
ATOM 562 C CA . PHE A 1 68 ? 1.226 -2.518 3.182 1.00 95.50 68 PHE A CA 1
ATOM 563 C C . PHE A 1 68 ? 0.924 -1.026 3.205 1.00 95.50 68 PHE A C 1
ATOM 565 O O . PHE A 1 68 ? 0.191 -0.513 2.357 1.00 95.50 68 PHE A O 1
ATOM 572 N N . PHE A 1 69 ? 1.579 -0.321 4.121 1.00 94.94 69 PHE A N 1
ATOM 573 C CA . PHE A 1 69 ? 1.775 1.115 4.015 1.00 94.94 69 PHE A CA 1
ATOM 574 C C . PHE A 1 69 ? 3.026 1.375 3.186 1.00 94.94 69 PHE A C 1
ATOM 576 O O . PHE A 1 69 ? 4.117 0.897 3.509 1.00 94.94 69 PHE A O 1
ATOM 583 N N . SER A 1 70 ? 2.859 2.119 2.096 1.00 94.38 70 SER A N 1
ATOM 584 C CA . SER A 1 70 ? 3.939 2.405 1.163 1.00 94.38 70 SER A CA 1
ATOM 585 C C . SER A 1 70 ? 3.874 3.833 0.661 1.00 94.38 70 SER A C 1
ATOM 587 O O . SER A 1 70 ? 2.803 4.362 0.362 1.00 94.38 70 SER A O 1
ATOM 589 N N . VAL A 1 71 ? 5.040 4.456 0.542 1.00 92.00 71 VAL A N 1
ATOM 590 C CA . VAL A 1 71 ? 5.151 5.807 0.001 1.00 92.00 71 VAL A CA 1
ATOM 591 C C . VAL A 1 71 ? 5.135 5.726 -1.521 1.00 92.00 71 VAL A C 1
ATOM 593 O O . VAL A 1 71 ? 5.995 5.098 -2.144 1.00 92.00 71 VAL A O 1
ATOM 596 N N . ALA A 1 72 ? 4.159 6.389 -2.137 1.00 88.75 72 ALA A N 1
ATOM 597 C CA . ALA A 1 72 ? 4.082 6.478 -3.585 1.00 88.75 72 ALA A CA 1
ATOM 598 C C . ALA A 1 72 ? 5.290 7.248 -4.146 1.00 88.75 72 ALA A C 1
ATOM 600 O O . ALA A 1 72 ? 5.606 8.357 -3.710 1.00 88.75 72 ALA A O 1
ATOM 601 N N . LYS A 1 73 ? 5.957 6.674 -5.150 1.00 87.62 73 LYS A N 1
ATOM 602 C CA . LYS A 1 73 ? 7.086 7.315 -5.832 1.00 87.62 73 LYS A CA 1
ATOM 603 C C . LYS A 1 73 ? 6.584 8.075 -7.043 1.00 87.62 73 LYS A C 1
ATOM 605 O O . LYS A 1 73 ? 5.872 7.512 -7.869 1.00 87.62 73 LYS A O 1
ATOM 610 N N . TRP A 1 74 ? 6.977 9.332 -7.189 1.00 85.50 74 TRP A N 1
ATOM 611 C CA . TRP A 1 74 ? 6.659 10.124 -8.376 1.00 85.50 74 TRP A CA 1
ATOM 612 C C . TRP A 1 74 ? 7.686 9.878 -9.485 1.00 85.50 74 TRP A C 1
ATOM 614 O O . TRP A 1 74 ? 8.857 9.599 -9.232 1.00 85.50 74 TRP A O 1
ATOM 624 N N . LYS A 1 75 ? 7.233 9.956 -10.732 1.00 85.50 75 LYS A N 1
ATOM 625 C CA . LYS A 1 75 ? 8.071 9.985 -11.925 1.00 85.50 75 LYS A CA 1
ATOM 626 C C . LYS A 1 75 ? 8.366 11.447 -12.253 1.00 85.50 75 LYS A C 1
ATOM 628 O O . LYS A 1 75 ? 7.444 12.207 -12.535 1.00 85.50 75 LYS A O 1
ATOM 633 N N . GLY A 1 76 ? 9.648 11.797 -12.298 1.00 81.88 76 GLY A N 1
ATOM 634 C CA . GLY A 1 76 ? 10.082 13.167 -12.572 1.00 81.88 76 GLY A CA 1
ATOM 635 C C . GLY A 1 76 ? 9.775 14.124 -11.417 1.00 81.88 76 GLY A C 1
ATOM 636 O O . GLY A 1 76 ? 9.577 13.699 -10.280 1.00 81.88 76 GLY A O 1
ATOM 637 N N . THR A 1 77 ? 9.763 15.422 -11.713 1.00 80.75 77 THR A N 1
ATOM 638 C CA . THR A 1 77 ? 9.617 16.494 -10.714 1.00 80.75 77 THR A CA 1
ATOM 639 C C . THR A 1 77 ? 8.163 16.882 -10.437 1.00 80.75 77 THR A C 1
ATOM 641 O O . THR A 1 77 ? 7.874 17.429 -9.374 1.00 80.75 77 THR A O 1
ATOM 644 N N . CYS A 1 78 ? 7.233 16.578 -11.348 1.00 75.75 78 CYS A N 1
ATOM 645 C CA . CYS A 1 78 ? 5.812 16.887 -11.189 1.00 75.75 78 CYS A CA 1
ATOM 646 C C . CYS A 1 78 ? 5.165 15.979 -10.131 1.00 75.75 78 CYS A C 1
ATOM 648 O O . CYS A 1 78 ? 5.017 14.771 -10.337 1.00 75.75 78 CYS A O 1
ATOM 650 N N . LYS A 1 79 ? 4.747 16.579 -9.014 1.00 77.44 79 LYS A N 1
ATOM 651 C CA . LYS A 1 79 ? 4.005 15.926 -7.924 1.00 77.44 79 LYS A CA 1
ATOM 652 C C . LYS A 1 79 ? 2.536 16.366 -7.944 1.00 77.44 79 LYS A C 1
ATOM 654 O O . LYS A 1 79 ? 2.210 17.412 -8.497 1.00 77.44 79 LYS A O 1
ATOM 659 N N . GLY A 1 80 ? 1.656 15.589 -7.315 1.00 70.81 80 GLY A N 1
ATOM 660 C CA . GLY A 1 80 ? 0.233 15.925 -7.187 1.00 70.81 80 GLY A CA 1
ATOM 661 C C . GLY A 1 80 ? -0.613 15.457 -8.376 1.00 70.81 80 GLY A C 1
ATOM 662 O O . GLY A 1 80 ? -0.232 14.528 -9.081 1.00 70.81 80 GLY A O 1
ATOM 663 N N . ALA A 1 81 ? -1.773 16.081 -8.594 1.00 68.75 81 ALA A N 1
ATOM 664 C CA . ALA A 1 81 ? -2.818 15.579 -9.498 1.00 68.75 81 ALA A CA 1
ATOM 665 C C . ALA A 1 81 ? -2.354 15.307 -10.947 1.00 68.75 81 ALA A C 1
ATOM 667 O O . ALA A 1 81 ? -2.813 14.350 -11.567 1.00 68.75 81 ALA A O 1
ATOM 668 N N . ALA A 1 82 ? -1.421 16.108 -11.472 1.00 70.81 82 ALA A N 1
ATOM 669 C CA . ALA A 1 82 ? -0.859 15.938 -12.817 1.00 70.81 82 ALA A CA 1
ATOM 670 C C . ALA A 1 82 ? 0.399 15.042 -12.861 1.00 70.81 82 ALA A C 1
ATOM 672 O O . ALA A 1 82 ? 0.883 14.686 -13.939 1.00 70.81 82 ALA A O 1
ATOM 673 N N . GLY A 1 83 ? 0.955 14.685 -11.700 1.00 75.94 83 GLY A N 1
ATOM 674 C CA . GLY A 1 83 ? 2.137 13.839 -11.596 1.00 75.94 83 GLY A CA 1
ATOM 675 C C . GLY A 1 83 ? 1.833 12.385 -11.963 1.00 75.94 83 GLY A C 1
ATOM 676 O O . GLY A 1 83 ? 0.724 11.882 -11.785 1.00 75.94 83 GLY A O 1
ATOM 677 N N . ARG A 1 84 ? 2.839 11.665 -12.464 1.00 82.00 84 ARG A N 1
ATOM 678 C CA . ARG A 1 84 ? 2.731 10.221 -12.728 1.00 82.00 84 ARG A CA 1
ATOM 679 C C . ARG A 1 84 ? 3.493 9.457 -11.661 1.00 82.00 84 ARG A C 1
ATOM 681 O O . ARG A 1 84 ? 4.595 9.858 -11.314 1.00 82.00 84 ARG A O 1
ATOM 688 N N . PHE A 1 85 ? 2.968 8.333 -11.187 1.00 88.31 85 PHE A N 1
ATOM 689 C CA . PHE A 1 85 ? 3.718 7.477 -10.268 1.00 88.31 85 PHE A CA 1
ATOM 690 C C . PHE A 1 85 ? 4.772 6.640 -11.008 1.00 88.31 85 PHE A C 1
ATOM 692 O O . PHE A 1 85 ? 4.509 6.086 -12.082 1.00 88.31 85 PHE A O 1
ATOM 699 N N . ASN A 1 86 ? 5.964 6.532 -10.424 1.00 89.75 86 ASN A N 1
ATOM 700 C CA . ASN A 1 86 ? 6.956 5.535 -10.789 1.00 89.75 86 ASN A CA 1
ATOM 701 C C . ASN A 1 86 ? 6.543 4.190 -10.186 1.00 89.75 86 ASN A C 1
ATOM 703 O O . ASN A 1 86 ? 6.393 4.059 -8.976 1.00 89.75 86 ASN A O 1
ATOM 707 N N . ARG A 1 87 ? 6.360 3.208 -11.064 1.00 92.19 87 ARG A N 1
ATOM 708 C CA . ARG A 1 87 ? 5.834 1.878 -10.748 1.00 92.19 87 ARG A CA 1
ATOM 709 C C . ARG A 1 87 ? 6.794 0.749 -11.131 1.00 92.19 87 ARG A C 1
ATOM 711 O O . ARG A 1 87 ? 6.399 -0.415 -11.147 1.00 92.19 87 ARG A O 1
ATOM 718 N N . ARG A 1 88 ? 8.037 1.091 -11.489 1.00 93.81 88 ARG A N 1
ATOM 719 C CA . ARG A 1 88 ? 9.088 0.113 -11.784 1.00 93.81 88 ARG A CA 1
ATOM 720 C C . ARG A 1 88 ? 9.613 -0.469 -10.475 1.00 93.81 88 ARG A C 1
ATOM 722 O O . ARG A 1 88 ? 9.910 0.282 -9.548 1.00 93.81 88 ARG A O 1
ATOM 729 N N . VAL A 1 89 ? 9.743 -1.788 -10.436 1.00 94.19 89 VAL A N 1
ATOM 730 C CA . VAL A 1 89 ? 10.323 -2.509 -9.302 1.00 94.19 89 VAL A CA 1
ATOM 731 C C . VAL A 1 89 ? 11.843 -2.590 -9.478 1.00 94.19 89 VAL A C 1
ATOM 733 O O . VAL A 1 89 ? 12.310 -2.790 -10.601 1.00 94.19 89 VAL A O 1
ATOM 736 N N . LYS A 1 90 ? 12.623 -2.396 -8.402 1.00 89.62 90 LYS A N 1
ATOM 737 C CA . LYS A 1 90 ? 14.103 -2.365 -8.479 1.00 89.62 90 LYS A CA 1
ATOM 738 C C . LYS A 1 90 ? 14.685 -3.678 -9.011 1.00 89.62 90 LYS A C 1
ATOM 740 O O . LYS A 1 90 ? 15.525 -3.639 -9.902 1.00 89.62 90 LYS A O 1
ATOM 745 N N . ASP A 1 91 ? 14.166 -4.803 -8.525 1.00 85.25 91 ASP A N 1
ATOM 746 C CA . ASP A 1 91 ? 14.571 -6.161 -8.921 1.00 85.25 91 ASP A CA 1
ATOM 747 C C . ASP A 1 91 ? 14.047 -6.581 -10.317 1.00 85.25 91 ASP A C 1
ATOM 749 O O . ASP A 1 91 ? 14.226 -7.723 -10.727 1.00 85.25 91 ASP A O 1
ATOM 753 N N . GLY A 1 92 ? 13.393 -5.675 -11.055 1.00 88.25 92 GLY A N 1
ATOM 754 C CA . GLY A 1 92 ? 12.829 -5.937 -12.380 1.00 88.25 92 GLY A CA 1
ATOM 755 C C . GLY A 1 92 ? 11.300 -5.975 -12.400 1.00 88.25 92 GLY A C 1
ATOM 756 O O . GLY A 1 92 ? 10.630 -6.148 -11.383 1.00 88.25 92 GLY A O 1
ATOM 757 N N . GLY A 1 93 ? 10.732 -5.780 -13.590 1.00 93.88 93 GLY A N 1
ATOM 758 C CA . GLY A 1 93 ? 9.287 -5.723 -13.807 1.00 93.88 93 GLY A CA 1
ATOM 759 C C . GLY A 1 93 ? 8.646 -4.370 -13.482 1.00 93.88 93 GLY A C 1
ATOM 760 O O . GLY A 1 93 ? 9.303 -3.375 -13.154 1.00 93.88 93 GLY A O 1
ATOM 761 N N . THR A 1 94 ? 7.333 -4.273 -13.672 1.00 94.38 94 THR A N 1
ATOM 762 C CA . THR A 1 94 ? 6.568 -3.028 -13.499 1.00 94.38 94 THR A CA 1
ATOM 763 C C . THR A 1 94 ? 5.120 -3.316 -13.119 1.00 94.38 94 THR A C 1
ATOM 765 O O . THR A 1 94 ? 4.477 -4.188 -13.702 1.00 94.38 94 THR A O 1
ATOM 768 N N . TRP A 1 95 ? 4.584 -2.527 -12.185 1.00 93.44 95 TRP A N 1
ATOM 769 C CA . TRP A 1 95 ? 3.155 -2.508 -11.876 1.00 93.44 95 TRP A CA 1
ATOM 770 C C . TRP A 1 95 ? 2.383 -1.717 -12.937 1.00 93.44 95 TRP A C 1
ATOM 772 O O . TRP A 1 95 ? 2.556 -0.503 -13.099 1.00 93.44 95 TRP A O 1
ATOM 782 N N . ASN A 1 96 ? 1.509 -2.402 -13.666 1.00 91.56 96 ASN A N 1
ATOM 783 C CA . ASN A 1 96 ? 0.683 -1.841 -14.729 1.00 91.56 96 ASN A CA 1
ATOM 784 C C . ASN A 1 96 ? -0.735 -1.605 -14.231 1.00 91.56 96 ASN A C 1
ATOM 786 O O . ASN A 1 96 ? -1.223 -2.334 -13.380 1.00 91.56 96 ASN A O 1
ATOM 790 N N . ASN A 1 97 ? -1.385 -0.552 -14.729 1.00 90.81 97 ASN A N 1
ATOM 791 C CA . ASN A 1 97 ? -2.751 -0.266 -14.306 1.00 90.81 97 ASN A CA 1
ATOM 792 C C . ASN A 1 97 ? -3.676 -1.314 -14.927 1.00 90.81 97 ASN A C 1
ATOM 794 O O . ASN A 1 97 ? -3.671 -1.440 -16.150 1.00 90.81 97 ASN A O 1
ATOM 798 N N . SER A 1 98 ? -4.439 -2.034 -14.113 1.00 91.50 98 SER A N 1
ATOM 799 C CA . SER A 1 98 ? -5.384 -3.048 -14.594 1.00 91.50 98 SER A CA 1
ATOM 800 C C . SER A 1 98 ? -6.831 -2.578 -14.509 1.00 91.50 98 SER A C 1
ATOM 802 O O . SER A 1 98 ? -7.688 -3.083 -15.227 1.00 91.50 98 SER A O 1
ATOM 804 N N . GLN A 1 99 ? -7.123 -1.574 -13.674 1.00 90.69 99 GLN A N 1
ATOM 805 C CA . GLN A 1 99 ? -8.489 -1.106 -13.442 1.00 90.69 99 GLN A CA 1
ATOM 806 C C . GLN A 1 99 ? -8.616 0.414 -13.562 1.00 90.69 99 GLN A C 1
ATOM 808 O O . GLN A 1 99 ? -7.649 1.171 -13.489 1.00 90.69 99 GLN A O 1
ATOM 813 N N . ARG A 1 100 ? -9.847 0.893 -13.752 1.00 88.38 100 ARG A N 1
ATOM 814 C CA . ARG A 1 100 ? -10.130 2.330 -13.661 1.00 88.38 100 ARG A CA 1
ATOM 815 C C . ARG A 1 100 ? -10.043 2.777 -12.204 1.00 88.38 100 ARG A C 1
ATOM 817 O O . ARG A 1 100 ? -10.451 2.044 -11.305 1.00 88.38 100 ARG A O 1
ATOM 824 N N . ARG A 1 101 ? -9.539 3.994 -11.992 1.00 88.69 101 ARG A N 1
ATOM 825 C CA . ARG A 1 101 ? -9.575 4.647 -10.680 1.00 88.69 101 ARG A CA 1
ATOM 826 C C . ARG A 1 101 ? -11.029 4.801 -10.251 1.00 88.69 101 ARG A C 1
ATOM 828 O O . ARG A 1 101 ? -11.838 5.280 -11.043 1.00 88.69 101 ARG A O 1
ATOM 835 N N . ARG A 1 102 ? -11.338 4.411 -9.018 1.00 91.06 102 ARG A N 1
ATOM 836 C CA . ARG A 1 102 ? -12.656 4.609 -8.411 1.00 91.06 102 ARG A CA 1
ATOM 837 C C . ARG A 1 102 ? -12.529 5.504 -7.182 1.00 91.06 102 ARG A C 1
ATOM 839 O O . ARG A 1 102 ? -11.597 5.273 -6.409 1.00 91.06 102 ARG A O 1
ATOM 846 N N . PRO A 1 103 ? -13.391 6.516 -7.012 1.00 91.94 103 PRO A N 1
ATOM 847 C CA . PRO A 1 103 ? -13.474 7.236 -5.747 1.00 91.94 103 PRO A CA 1
ATOM 848 C C . PRO A 1 103 ? -13.854 6.264 -4.621 1.00 91.94 103 PRO A C 1
ATOM 850 O O . PRO A 1 103 ? -14.440 5.213 -4.888 1.00 91.94 103 PRO A O 1
ATOM 853 N N . ILE A 1 104 ? -13.452 6.591 -3.396 1.00 91.69 104 ILE A N 1
ATOM 854 C CA . ILE A 1 104 ? -13.893 5.885 -2.187 1.00 91.69 104 ILE A CA 1
ATOM 855 C C . ILE A 1 104 ? -14.914 6.785 -1.501 1.00 91.69 104 ILE A C 1
ATOM 857 O O . ILE A 1 104 ? -14.620 7.955 -1.231 1.00 91.69 104 ILE A O 1
ATOM 861 N N . ASP A 1 105 ? -16.106 6.251 -1.263 1.00 87.00 105 ASP A N 1
ATOM 862 C CA . ASP A 1 105 ? -17.213 7.019 -0.707 1.00 87.00 105 ASP A CA 1
ATOM 863 C C . ASP A 1 105 ? -16.882 7.480 0.722 1.00 87.00 105 ASP A C 1
ATOM 865 O O . ASP A 1 105 ? -16.176 6.809 1.472 1.00 87.00 105 ASP A O 1
ATOM 869 N N . GLY A 1 106 ? -17.332 8.681 1.095 1.00 83.44 106 GLY A N 1
ATOM 870 C CA . GLY A 1 106 ? -17.111 9.235 2.439 1.00 83.44 106 GLY A CA 1
ATOM 871 C C . GLY A 1 106 ? -15.682 9.710 2.756 1.00 83.44 106 GLY A C 1
ATOM 872 O O . GLY A 1 106 ? -15.471 10.314 3.804 1.00 83.44 106 GLY A O 1
ATOM 873 N N . CYS A 1 107 ? -14.703 9.519 1.862 1.00 77.00 107 CYS A N 1
ATOM 874 C CA . CYS A 1 107 ? -13.300 9.892 2.103 1.00 77.00 107 CYS A CA 1
ATOM 875 C C . CYS A 1 107 ? -12.868 11.281 1.584 1.00 77.00 107 CYS A C 1
ATOM 877 O O . CYS A 1 107 ? -11.712 11.660 1.778 1.00 77.00 107 CYS A O 1
ATOM 879 N N . GLY A 1 108 ? -13.763 12.038 0.944 1.00 75.88 108 GLY A N 1
ATOM 880 C CA . GLY A 1 108 ? -13.462 13.357 0.373 1.00 75.88 108 GLY A CA 1
ATOM 881 C C . GLY A 1 108 ? -12.647 13.320 -0.928 1.00 75.88 108 GLY A C 1
ATOM 882 O O . GLY A 1 108 ? -12.264 12.259 -1.434 1.00 75.88 108 GLY A O 1
ATOM 883 N N . ASP A 1 109 ? -12.394 14.504 -1.488 1.00 70.69 109 ASP A N 1
ATOM 884 C CA . ASP A 1 109 ? -11.727 14.655 -2.783 1.00 70.69 109 ASP A CA 1
ATOM 885 C C . ASP A 1 109 ? -10.293 14.100 -2.767 1.00 70.69 109 ASP A C 1
ATOM 887 O O . ASP A 1 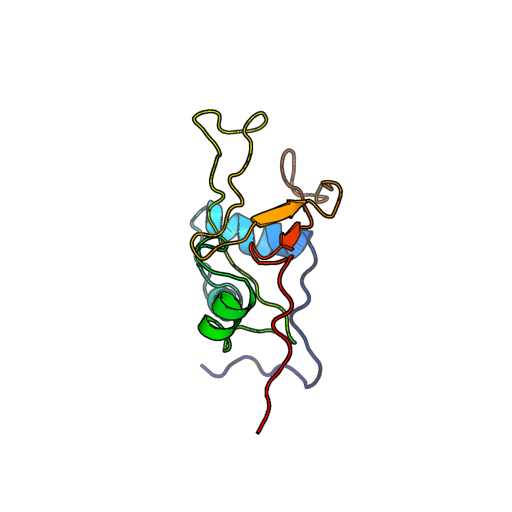109 ? -9.486 14.378 -1.881 1.00 70.69 109 ASP A O 1
ATOM 891 N N . GLY A 1 110 ? -9.958 13.307 -3.789 1.00 75.38 110 GLY A N 1
ATOM 892 C CA . GLY A 1 110 ? -8.627 12.719 -3.970 1.00 75.38 110 GLY A CA 1
ATOM 893 C C . GLY A 1 110 ? -8.445 11.320 -3.373 1.00 75.38 110 GLY A C 1
ATOM 894 O O . GLY A 1 110 ? -7.507 10.618 -3.770 1.00 75.38 110 GLY A O 1
ATOM 895 N N . CYS A 1 111 ? -9.358 10.854 -2.518 1.00 87.88 111 CYS A N 1
ATOM 896 C CA . CYS A 1 111 ? -9.335 9.474 -2.047 1.00 87.88 111 CYS A CA 1
ATOM 897 C C . CYS A 1 111 ? -9.869 8.513 -3.116 1.00 87.88 111 CYS A C 1
ATOM 899 O O . CYS A 1 111 ? -10.960 8.686 -3.660 1.00 87.88 111 CYS A O 1
ATOM 901 N N . SER A 1 112 ? -9.077 7.503 -3.477 1.00 89.94 112 SER A N 1
ATOM 902 C CA . SER A 1 112 ? -9.462 6.584 -4.546 1.00 89.94 112 SER A CA 1
ATOM 903 C C . SER A 1 112 ? -8.721 5.256 -4.510 1.00 89.94 112 SER A C 1
ATOM 905 O O . SER A 1 112 ? -7.561 5.169 -4.106 1.00 89.94 112 SER A O 1
ATOM 907 N N . ARG A 1 113 ? -9.386 4.226 -5.031 1.00 91.88 113 ARG A N 1
ATOM 908 C CA . ARG A 1 113 ? -8.841 2.888 -5.252 1.00 91.88 113 ARG A CA 1
ATOM 909 C C . ARG A 1 113 ? -8.397 2.722 -6.702 1.00 91.88 113 ARG A C 1
ATOM 911 O O . ARG A 1 113 ? -9.074 3.169 -7.631 1.00 91.88 113 ARG A O 1
ATOM 918 N N . LEU A 1 114 ? -7.273 2.036 -6.897 1.00 91.50 114 LEU A N 1
ATOM 919 C CA . LEU A 1 114 ? -6.747 1.688 -8.214 1.00 91.50 114 LEU A CA 1
ATOM 920 C C . LEU A 1 114 ? -6.184 0.262 -8.200 1.00 91.50 114 LEU A C 1
ATOM 922 O O . LEU A 1 114 ? -5.466 -0.105 -7.273 1.00 91.50 114 LEU A O 1
ATOM 926 N N . GLY A 1 115 ? -6.534 -0.536 -9.210 1.00 92.81 115 GLY A N 1
ATOM 927 C CA . GLY A 1 115 ? -6.042 -1.904 -9.378 1.00 92.81 115 GLY A CA 1
ATOM 928 C C . GLY A 1 115 ? -4.792 -1.947 -10.252 1.00 92.81 115 GLY A C 1
ATOM 929 O O . GLY A 1 115 ? -4.739 -1.282 -11.288 1.00 92.81 115 GLY A O 1
ATOM 930 N N . PHE A 1 116 ? -3.800 -2.738 -9.847 1.00 93.25 116 PHE A N 1
ATOM 931 C CA . PHE A 1 116 ? -2.575 -2.944 -10.613 1.00 93.25 116 PHE A CA 1
ATOM 932 C C . PHE A 1 116 ? -2.252 -4.427 -10.765 1.00 93.25 116 PHE A C 1
ATOM 934 O O . PHE A 1 116 ? -2.554 -5.230 -9.889 1.00 93.25 116 PHE A O 1
ATOM 941 N N . GLU A 1 117 ? -1.570 -4.757 -11.855 1.00 95.31 117 GLU A N 1
ATOM 942 C CA . GLU A 1 117 ? -1.009 -6.080 -12.127 1.00 95.31 117 GLU A CA 1
ATOM 943 C C . GLU A 1 117 ? 0.502 -5.967 -12.305 1.00 95.31 117 GLU A C 1
ATOM 945 O O . GLU A 1 117 ? 0.998 -5.083 -13.016 1.00 95.31 117 GLU A O 1
ATOM 950 N N . TYR A 1 118 ? 1.247 -6.858 -11.656 1.00 94.75 118 TYR A N 1
ATOM 951 C CA . TYR A 1 118 ? 2.688 -6.942 -11.841 1.00 94.75 118 TYR A CA 1
ATOM 952 C C . TYR A 1 118 ? 3.005 -7.648 -13.160 1.00 94.75 118 TYR A C 1
ATOM 954 O O . TYR A 1 118 ? 2.430 -8.687 -13.475 1.00 94.75 118 TYR A O 1
ATOM 962 N N . ARG A 1 119 ? 3.934 -7.084 -13.934 1.00 94.50 119 ARG A N 1
ATOM 963 C CA . ARG A 1 119 ? 4.525 -7.742 -15.103 1.00 94.50 119 ARG A CA 1
ATOM 964 C C . ARG A 1 119 ? 6.019 -7.867 -14.887 1.00 94.50 119 ARG A C 1
ATOM 966 O O . ARG A 1 119 ? 6.687 -6.844 -14.721 1.00 94.50 119 ARG A O 1
ATOM 973 N N . ASP A 1 120 ? 6.521 -9.095 -14.898 1.00 91.19 120 ASP A N 1
ATOM 974 C CA . ASP A 1 120 ? 7.954 -9.367 -14.843 1.00 91.19 120 ASP A CA 1
ATOM 975 C C . ASP A 1 120 ? 8.643 -8.818 -16.110 1.00 91.19 120 ASP A C 1
ATOM 977 O O . ASP A 1 120 ? 8.038 -8.731 -17.183 1.00 91.19 120 ASP A O 1
ATOM 981 N N . ALA A 1 121 ? 9.910 -8.422 -15.992 1.00 81.19 121 ALA A N 1
ATOM 982 C CA . ALA A 1 121 ? 10.721 -8.018 -17.137 1.00 81.19 121 ALA A CA 1
ATOM 983 C C . ALA A 1 121 ? 10.983 -9.187 -18.106 1.00 81.19 121 ALA A C 1
ATOM 985 O O . ALA A 1 121 ? 11.240 -8.955 -19.286 1.00 81.19 121 ALA A O 1
ATOM 986 N N . ASN A 1 122 ? 10.879 -10.429 -17.624 1.00 69.44 122 ASN A N 1
ATOM 987 C CA . ASN A 1 122 ? 11.255 -11.643 -18.347 1.00 69.44 122 ASN A CA 1
ATOM 988 C C . ASN A 1 122 ? 10.138 -12.275 -19.191 1.00 69.44 122 ASN A C 1
ATOM 990 O O . ASN A 1 122 ? 10.285 -13.421 -19.616 1.00 69.44 122 ASN A O 1
ATOM 994 N N . ASN A 1 123 ? 9.034 -11.571 -19.471 1.00 56.75 123 ASN A N 1
ATOM 995 C CA . ASN A 1 123 ? 7.868 -12.126 -20.175 1.00 56.75 123 ASN A CA 1
ATOM 996 C C . ASN A 1 123 ? 8.080 -12.351 -21.697 1.00 56.75 123 ASN A C 1
ATOM 998 O O . ASN A 1 123 ? 7.245 -11.974 -22.519 1.00 56.75 123 ASN A O 1
ATOM 1002 N N . GLY A 1 124 ? 9.208 -12.975 -22.050 1.00 51.91 124 GLY A N 1
ATOM 1003 C CA . GLY A 1 124 ? 9.602 -13.445 -23.376 1.00 51.91 124 GLY A CA 1
ATOM 1004 C C . GLY A 1 124 ? 10.601 -14.618 -23.380 1.00 51.91 124 GLY A C 1
ATOM 1005 O O . GLY A 1 124 ? 11.083 -14.966 -24.452 1.00 51.91 124 GLY A O 1
ATOM 1006 N N . LYS A 1 125 ? 10.933 -15.247 -22.240 1.00 36.31 125 LYS A N 1
ATOM 1007 C CA . LYS A 1 125 ? 11.668 -16.527 -22.233 1.00 36.31 125 LYS A CA 1
ATOM 1008 C C . LYS A 1 125 ? 11.069 -17.498 -21.219 1.00 36.31 125 LYS A C 1
ATOM 1010 O O . LYS A 1 125 ? 11.412 -17.473 -20.042 1.00 36.31 125 LYS A O 1
ATOM 1015 N N . THR A 1 126 ? 10.211 -18.390 -21.701 1.00 37.25 126 THR A N 1
ATOM 1016 C CA . THR A 1 126 ? 10.111 -19.735 -21.137 1.00 37.25 126 THR A CA 1
ATOM 1017 C C . THR A 1 126 ? 11.471 -20.401 -21.331 1.00 37.25 126 THR A C 1
ATOM 1019 O O . THR A 1 126 ? 11.866 -20.706 -22.453 1.00 37.25 126 THR A O 1
ATOM 1022 N N . VAL A 1 127 ? 12.227 -20.579 -20.252 1.00 44.44 127 VAL A N 1
ATOM 1023 C CA . VAL A 1 127 ? 13.266 -21.612 -20.230 1.00 44.44 127 VAL A CA 1
ATOM 1024 C C . VAL A 1 127 ? 12.534 -22.955 -20.152 1.00 44.44 127 VAL A C 1
ATOM 1026 O O . VAL A 1 127 ? 11.719 -23.119 -19.240 1.00 44.44 127 VAL A O 1
ATOM 1029 N N . PRO A 1 128 ? 12.725 -23.881 -21.111 1.00 37.88 128 PRO A N 1
ATOM 1030 C CA . PRO A 1 128 ? 12.213 -25.238 -20.975 1.00 37.88 128 PRO A CA 1
ATOM 1031 C C . PRO A 1 128 ? 12.782 -25.835 -19.690 1.00 37.88 128 PRO A C 1
ATOM 1033 O O . PRO A 1 128 ? 13.972 -25.685 -19.413 1.00 37.88 128 PRO A O 1
ATOM 1036 N N . GLY A 1 129 ? 11.913 -26.437 -18.882 1.00 37.69 129 GLY A N 1
ATOM 1037 C CA . GLY A 1 129 ? 12.328 -27.115 -17.667 1.00 37.69 129 GLY A CA 1
ATOM 1038 C C . GLY A 1 129 ? 13.194 -28.317 -18.012 1.00 37.69 129 GLY A C 1
ATOM 1039 O O . GLY A 1 129 ? 12.705 -29.253 -18.636 1.00 37.69 129 GLY A O 1
ATOM 1040 N N . ASP A 1 130 ? 14.442 -28.295 -17.559 1.00 39.97 130 ASP A N 1
ATOM 1041 C CA . ASP A 1 130 ? 15.172 -29.519 -17.260 1.00 39.97 130 ASP A CA 1
ATOM 1042 C C . ASP A 1 130 ? 14.886 -29.849 -15.794 1.00 39.97 130 ASP A C 1
ATOM 1044 O O . ASP A 1 130 ? 15.417 -29.225 -14.871 1.00 39.97 130 ASP A O 1
ATOM 1048 N N . HIS A 1 131 ? 13.982 -30.803 -15.587 1.00 37.06 131 HIS A N 1
ATOM 1049 C CA . HIS A 1 131 ? 13.931 -31.561 -14.346 1.00 37.06 131 HIS A CA 1
ATOM 1050 C C . HIS A 1 131 ? 14.776 -32.828 -14.537 1.00 37.06 131 HIS A C 1
ATOM 1052 O O . HIS A 1 131 ? 14.531 -33.543 -15.512 1.00 37.06 131 HIS A O 1
ATOM 1058 N N . PRO A 1 132 ? 15.747 -33.117 -13.652 1.00 42.88 132 PRO A N 1
ATOM 1059 C CA . PRO A 1 132 ? 16.189 -34.488 -13.426 1.00 42.88 132 PRO A CA 1
ATOM 1060 C C . PRO A 1 132 ? 15.105 -35.310 -12.711 1.00 42.88 132 PRO A C 1
ATOM 1062 O O . PRO A 1 132 ? 14.310 -34.715 -11.942 1.00 42.88 132 PRO A O 1
#

Solvent-accessible surface area (backbone atoms only — not comparable to full-atom values): 8487 Å² total; per-residue (Å²): 132,80,77,80,89,71,62,93,86,73,73,90,75,77,50,75,51,48,48,38,68,71,45,48,49,32,57,80,70,68,45,87,60,70,80,51,58,72,51,42,40,85,43,64,81,42,56,39,46,69,71,59,50,47,59,78,44,50,93,43,48,51,95,88,41,75,48,68,49,60,83,85,42,60,42,78,88,49,71,66,95,89,32,46,72,50,46,60,22,72,76,46,25,34,55,39,81,71,48,75,76,36,77,38,75,96,62,58,93,88,38,61,49,72,44,68,43,82,41,66,72,63,85,83,63,86,73,81,84,84,75,133

pLDDT: mean 83.26, std 15.39, range [36.31, 96.0]